Protein AF-A0AAV7GGJ5-F1 (afdb_monomer_lite)

Secondary structure (DSSP, 8-state):
--SSTTSSSSSTTSS--------------HHHHHHHHHHHHHHHHHTT---SSHHHHHHHHHHHHHHHHHHHHHHTT--SS-----TTTTS-HHHHHHHHS------S------PPPTTTT-----S---TTTTT--------TTS-THHHHHHHHHHHHHHHHHHS-------

Organism: Dendrobium chrysotoxum (NCBI:txid161865)

Radius of gyration: 32.0 Å; chains: 1; bounding box: 100×49×82 Å

Sequence (174 aa):
MALIRRKLSLLAFLLFGALAAATSASRILPGGTSSMVKRHEEWMAQYGKGYRNAAEKAQRFEIFKSNMEHIESFNARKREYWLGRNQFTDLTNEEFNAIYLSGYKRSTSSRATPRNFRYENVSVSTTNLDWRSKGAVTLIKDQGQCGACWAFSTVAATEGINQIKNGKLISLSE

Foldseek 3Di:
DPPPVPVVVPVVVPPPDDDDDDPPPVPPPPVVVVVLVVVVVVLCVVLVDDDPDPVLVVLLSVQLVVLVVVQVVQVVVPDPDGDDDDNCSSDDPVRCCQQAVPQDDDDPPDPPDDDPDPCPPPDDPDPDDDLVVVVLFDDDDDPGRRNCVVVVVVQRVVQNVCCVPVVDRDRDDD

Structure (mmCIF, N/CA/C/O backbone):
data_AF-A0AAV7GGJ5-F1
#
_entry.id   AF-A0AAV7GGJ5-F1
#
loop_
_atom_site.group_PDB
_atom_site.id
_atom_site.type_symbol
_atom_site.label_atom_id
_atom_site.label_alt_id
_atom_site.label_comp_id
_atom_site.label_asym_id
_atom_site.label_entity_id
_atom_site.label_seq_id
_atom_site.pdbx_PDB_ins_code
_atom_site.Cartn_x
_atom_site.Cartn_y
_atom_site.Cartn_z
_atom_site.occupancy
_atom_site.B_iso_or_equiv
_atom_site.auth_seq_id
_atom_site.auth_comp_id
_atom_site.auth_asym_id
_atom_site.auth_atom_id
_atom_site.pdbx_PDB_model_num
ATOM 1 N N . MET A 1 1 ? -67.517 32.825 57.886 1.00 52.12 1 MET A N 1
ATOM 2 C CA . MET A 1 1 ? -66.401 31.843 57.852 1.00 52.12 1 MET A CA 1
ATOM 3 C C . MET A 1 1 ? -66.105 31.324 56.430 1.00 52.12 1 MET A C 1
ATOM 5 O O . MET A 1 1 ? -65.891 30.138 56.235 1.00 52.12 1 MET A O 1
ATOM 9 N N . ALA A 1 2 ? -66.029 32.200 55.420 1.00 50.25 2 ALA A N 1
ATOM 10 C CA . ALA A 1 2 ? -65.690 31.818 54.036 1.00 50.25 2 ALA A CA 1
ATOM 11 C C . ALA A 1 2 ? -64.334 32.387 53.561 1.00 50.25 2 ALA A C 1
ATOM 13 O O . ALA A 1 2 ? -63.948 32.196 52.414 1.00 50.25 2 ALA A O 1
ATOM 14 N N . LEU A 1 3 ? -63.583 33.056 54.447 1.00 48.09 3 LEU A N 1
ATOM 15 C CA . LEU A 1 3 ? -62.317 33.724 54.110 1.00 48.09 3 LEU A CA 1
ATOM 16 C C . LEU A 1 3 ? -61.049 32.937 54.498 1.00 48.09 3 LEU A C 1
ATOM 18 O O . LEU A 1 3 ? -59.945 33.409 54.251 1.00 48.09 3 LEU A O 1
ATOM 22 N N . ILE A 1 4 ? -61.183 31.738 55.081 1.00 51.66 4 ILE A N 1
ATOM 23 C CA . ILE A 1 4 ? -60.041 30.927 55.559 1.00 51.66 4 ILE A CA 1
ATOM 24 C C . ILE A 1 4 ? -59.655 29.815 54.563 1.00 51.66 4 ILE A C 1
ATOM 26 O O . ILE A 1 4 ? -58.533 29.321 54.587 1.00 51.66 4 ILE A O 1
ATOM 30 N N . ARG A 1 5 ? -60.519 29.468 53.597 1.00 48.94 5 ARG A N 1
ATOM 31 C CA . ARG A 1 5 ? -60.238 28.392 52.622 1.00 48.94 5 ARG A CA 1
ATOM 32 C C . ARG A 1 5 ? -59.482 28.822 51.360 1.00 48.94 5 ARG A C 1
ATOM 34 O O . ARG A 1 5 ? -59.074 27.961 50.595 1.00 48.94 5 ARG A O 1
ATOM 41 N N . ARG A 1 6 ? -59.241 30.120 51.139 1.00 47.47 6 ARG A N 1
ATOM 42 C CA . ARG A 1 6 ? -58.513 30.611 49.947 1.00 47.47 6 ARG A CA 1
ATOM 43 C C . ARG A 1 6 ? -57.006 30.805 50.136 1.00 47.47 6 ARG A C 1
ATOM 45 O O . ARG A 1 6 ? -56.314 31.021 49.150 1.00 47.47 6 ARG A O 1
ATOM 52 N N . LYS A 1 7 ? -56.478 30.694 51.361 1.00 45.31 7 LYS A N 1
ATOM 53 C CA . LYS A 1 7 ? -55.032 30.838 51.626 1.00 45.31 7 LYS A CA 1
ATOM 54 C C . LYS A 1 7 ? -54.258 29.516 51.704 1.00 45.31 7 LYS A C 1
ATOM 56 O O . LYS A 1 7 ? -53.035 29.557 51.708 1.00 45.31 7 LYS A O 1
ATOM 61 N N . LEU A 1 8 ? -54.930 28.361 51.685 1.00 42.53 8 LEU A N 1
ATOM 62 C CA . LEU A 1 8 ? -54.254 27.053 51.690 1.00 42.53 8 LEU A CA 1
ATOM 63 C C . LEU A 1 8 ? -53.964 26.469 50.295 1.00 42.53 8 LEU A C 1
ATOM 65 O O . LEU A 1 8 ? -53.218 25.504 50.202 1.00 42.53 8 LEU A O 1
ATOM 69 N N . SER A 1 9 ? -54.483 27.054 49.211 1.00 44.97 9 SER A N 1
ATOM 70 C CA . SER A 1 9 ? -54.200 26.576 47.842 1.00 44.97 9 SER A CA 1
ATOM 71 C C . SER A 1 9 ? -53.024 27.275 47.153 1.00 44.97 9 SER A C 1
ATOM 73 O O . SER A 1 9 ? -52.680 26.903 46.039 1.00 44.97 9 SER A O 1
ATOM 75 N N . LEU A 1 10 ? -52.384 28.261 47.792 1.00 44.47 10 LEU A N 1
ATOM 76 C CA . LEU A 1 10 ? -51.250 28.997 47.208 1.00 44.47 10 LEU A CA 1
ATOM 77 C C . LEU A 1 10 ? -49.886 28.638 47.817 1.00 44.47 10 LEU A C 1
ATOM 79 O O . LEU A 1 10 ? -48.865 29.083 47.310 1.00 44.47 10 LEU A O 1
ATOM 83 N N . LEU A 1 11 ? -49.844 27.792 48.850 1.00 43.66 11 LEU A N 1
ATOM 84 C CA . LEU A 1 11 ? -48.592 27.320 49.463 1.00 43.66 11 LEU A CA 1
ATOM 85 C C . LEU A 1 11 ? -48.139 25.935 48.977 1.00 43.66 11 LEU A C 1
ATOM 87 O O . LEU A 1 11 ? -47.027 25.522 49.282 1.00 43.66 11 LEU A O 1
ATOM 91 N N . ALA A 1 12 ? -48.938 25.248 48.157 1.00 42.28 12 ALA A N 1
ATOM 92 C CA . ALA A 1 12 ? -48.535 23.989 47.521 1.00 42.28 12 ALA A CA 1
ATOM 93 C C . ALA A 1 12 ? -47.741 24.185 46.211 1.00 42.28 12 ALA A C 1
ATOM 95 O O . ALA A 1 12 ? -47.234 23.217 45.655 1.00 42.28 12 ALA A O 1
ATOM 96 N N . PHE A 1 13 ? -47.598 25.424 45.722 1.00 45.31 13 PHE A N 1
ATOM 97 C CA . PHE A 1 13 ? -46.860 25.737 44.488 1.00 45.31 13 PHE A CA 1
ATOM 98 C C . PHE A 1 13 ? -45.423 26.241 44.713 1.00 45.31 13 PHE A C 1
ATOM 100 O O . PHE A 1 13 ? -44.720 26.528 43.749 1.00 45.31 13 PHE A O 1
ATOM 107 N N . LEU A 1 14 ? -44.950 26.299 45.962 1.00 44.81 14 LEU A N 1
ATOM 108 C CA . LEU A 1 14 ? -43.585 26.721 46.313 1.00 44.81 14 LEU A CA 1
ATOM 109 C C . LEU A 1 14 ? -42.790 25.608 47.015 1.00 44.81 14 LEU A C 1
ATOM 111 O O . LEU A 1 14 ? -42.042 25.861 47.952 1.00 44.81 14 LEU A O 1
ATOM 115 N N . LEU A 1 15 ? -42.953 24.365 46.554 1.00 42.25 15 LEU A N 1
ATOM 116 C CA . LEU A 1 15 ? -42.119 23.216 46.948 1.00 42.25 15 LEU A CA 1
ATOM 117 C C . LEU A 1 15 ? -41.602 22.405 45.744 1.00 42.25 15 LEU A C 1
ATOM 119 O O . LEU A 1 15 ? -41.058 21.322 45.910 1.00 42.25 15 LEU A O 1
ATOM 123 N N . PHE A 1 16 ? -41.705 22.958 44.531 1.00 46.41 16 PHE A N 1
ATOM 124 C CA . PHE A 1 16 ? -41.089 22.415 43.309 1.00 46.41 16 PHE A CA 1
ATOM 125 C C . PHE A 1 16 ? -39.844 23.217 42.887 1.00 46.41 16 PHE A C 1
ATOM 127 O O . PHE A 1 16 ? -39.548 23.383 41.706 1.00 46.41 16 PHE A O 1
ATOM 134 N N . GLY A 1 17 ? -39.121 23.758 43.868 1.00 50.50 17 GLY A N 1
ATOM 135 C CA . GLY A 1 17 ? -37.875 24.487 43.670 1.00 50.50 17 GLY A CA 1
ATOM 136 C C . GLY A 1 17 ? -36.701 23.722 44.267 1.00 50.50 17 GLY A C 1
ATOM 137 O O . GLY A 1 17 ? -36.634 23.574 45.479 1.00 50.50 17 GLY A O 1
ATOM 138 N N . ALA A 1 18 ? -35.778 23.320 43.391 1.00 51.06 18 ALA A N 1
ATOM 139 C CA . ALA A 1 18 ? -34.430 22.824 43.672 1.00 51.06 18 ALA A CA 1
ATOM 140 C C . ALA A 1 18 ? -34.321 21.447 44.354 1.00 51.06 18 ALA A C 1
ATOM 142 O O . ALA A 1 18 ? -34.431 21.331 45.567 1.00 51.06 18 ALA A O 1
ATOM 143 N N . LEU A 1 19 ? -33.991 20.415 43.565 1.00 50.81 19 LEU A N 1
ATOM 144 C CA . LEU A 1 19 ? -32.682 19.739 43.622 1.00 50.81 19 LEU A CA 1
ATOM 145 C C . LEU A 1 19 ? -32.711 18.458 42.765 1.00 50.81 19 LEU A C 1
ATOM 147 O O . LEU A 1 19 ? -33.122 17.397 43.220 1.00 50.81 19 LEU A O 1
ATOM 151 N N . ALA A 1 20 ? -32.220 18.537 41.531 1.00 46.62 20 ALA A N 1
ATOM 152 C CA . ALA A 1 20 ? -31.593 17.393 40.875 1.00 46.62 20 ALA A CA 1
ATOM 153 C C . ALA A 1 20 ? -30.574 17.937 39.876 1.00 46.62 20 ALA A C 1
ATOM 155 O O . ALA A 1 20 ? -30.913 18.642 38.927 1.00 46.62 20 ALA A O 1
ATOM 156 N N . ALA A 1 21 ? -29.311 17.676 40.192 1.00 45.59 21 ALA A N 1
ATOM 157 C CA . ALA A 1 21 ? -28.134 18.132 39.484 1.00 45.59 21 ALA A CA 1
ATOM 158 C C . ALA A 1 21 ? -28.206 17.848 37.979 1.00 45.59 21 ALA A C 1
ATOM 160 O O . ALA A 1 21 ? -28.748 16.832 37.540 1.00 45.59 21 ALA A O 1
ATOM 161 N N . ALA A 1 22 ? -27.592 18.744 37.208 1.00 48.53 22 ALA A N 1
ATOM 162 C CA . ALA A 1 22 ? -27.274 18.538 35.809 1.00 48.53 22 ALA A CA 1
ATOM 163 C C . ALA A 1 22 ? -26.506 17.218 35.642 1.00 48.53 22 ALA A C 1
ATOM 165 O O . ALA A 1 22 ? -25.294 17.149 35.835 1.00 48.53 22 ALA A O 1
ATOM 166 N N . THR A 1 23 ? -27.213 16.159 35.260 1.00 44.03 23 THR A N 1
ATOM 167 C CA . THR A 1 23 ? -26.582 15.048 34.567 1.00 44.03 23 THR A CA 1
ATOM 168 C C . THR A 1 23 ? -26.410 15.512 33.132 1.00 44.03 23 THR A C 1
ATOM 170 O O . THR A 1 23 ? -27.315 15.433 32.304 1.00 44.03 23 THR A O 1
ATOM 173 N N . SER A 1 24 ? -25.225 16.033 32.822 1.00 46.06 24 SER A N 1
ATOM 174 C CA . SER A 1 24 ? -24.732 16.064 31.448 1.00 46.06 24 SER A CA 1
ATOM 175 C C . SER A 1 24 ? -24.498 14.618 31.011 1.00 46.06 24 SER A C 1
ATOM 177 O O . SER A 1 24 ? -23.365 14.163 30.884 1.00 46.06 24 SER A O 1
ATOM 179 N N . ALA A 1 25 ? -25.579 13.860 30.823 1.00 43.66 25 ALA A N 1
ATOM 180 C CA . ALA A 1 25 ? -25.537 12.668 30.007 1.00 43.66 25 ALA A CA 1
ATOM 181 C C . ALA A 1 25 ? -25.213 13.169 28.602 1.00 43.66 25 ALA A C 1
ATOM 183 O O . ALA A 1 25 ? -26.059 13.764 27.930 1.00 43.66 25 ALA A O 1
ATOM 184 N N . SER A 1 26 ? -23.950 13.008 28.207 1.00 45.47 26 SER A N 1
ATOM 185 C CA . SER A 1 26 ? -23.520 13.207 26.833 1.00 45.47 26 SER A CA 1
ATOM 186 C C . SER A 1 26 ? -24.458 12.376 25.963 1.00 45.47 26 SER A C 1
ATOM 188 O O . SER A 1 26 ? -24.445 11.145 26.017 1.00 45.47 26 SER A O 1
ATOM 190 N N . ARG A 1 27 ? -25.381 13.040 25.261 1.00 47.44 27 ARG A N 1
ATOM 191 C CA . ARG A 1 27 ? -26.327 12.378 24.369 1.00 47.44 27 ARG A CA 1
ATOM 192 C C . ARG A 1 27 ? -25.507 11.823 23.212 1.00 47.44 27 ARG A C 1
ATOM 194 O O . ARG A 1 27 ? -25.240 12.533 22.248 1.00 47.44 27 ARG A O 1
ATOM 201 N N . ILE A 1 28 ? -25.094 10.563 23.314 1.00 51.66 28 ILE A N 1
ATOM 202 C CA . ILE A 1 28 ? -24.611 9.804 22.164 1.00 51.66 28 ILE A CA 1
ATOM 203 C C . ILE A 1 28 ? -25.796 9.738 21.204 1.00 51.66 28 ILE A C 1
ATOM 205 O O . ILE A 1 28 ? -26.777 9.045 21.467 1.00 51.66 28 ILE A O 1
ATOM 209 N N . LEU A 1 29 ? -25.745 10.534 20.136 1.00 43.25 29 LEU A N 1
ATOM 210 C CA . LEU A 1 29 ? -26.757 10.529 19.088 1.00 43.25 29 LEU A CA 1
ATOM 211 C C . LEU A 1 29 ? -26.847 9.100 18.523 1.00 43.25 29 LEU A C 1
ATOM 213 O O . LEU A 1 29 ? -25.871 8.642 17.922 1.00 43.25 29 LEU A O 1
ATOM 217 N N . PRO A 1 30 ? -27.991 8.400 18.662 1.00 48.84 30 PRO A N 1
ATOM 218 C CA . PRO A 1 30 ? -28.133 7.008 18.220 1.00 48.84 30 PRO A CA 1
ATOM 219 C C . PRO A 1 30 ? -27.835 6.811 16.723 1.00 48.84 30 PRO A C 1
ATOM 221 O O . PRO A 1 30 ? -27.452 5.725 16.296 1.00 48.84 30 PRO A O 1
ATOM 224 N N . GLY A 1 31 ? -27.963 7.875 15.920 1.00 49.44 31 GLY A N 1
ATOM 225 C CA . GLY A 1 31 ? -27.669 7.855 14.486 1.00 49.44 31 GLY A CA 1
ATOM 226 C C . GLY A 1 31 ? -26.177 7.822 14.131 1.00 49.44 31 GLY A C 1
ATOM 227 O O . GLY A 1 31 ? -25.820 7.278 13.089 1.00 49.44 31 GLY A O 1
ATOM 228 N N . GLY A 1 32 ? -25.291 8.354 14.983 1.00 59.28 32 GLY A N 1
ATOM 229 C CA . GLY A 1 32 ? -23.852 8.418 14.690 1.00 59.28 32 GLY A CA 1
ATOM 230 C C . GLY A 1 32 ? -23.150 7.071 14.869 1.00 59.28 32 GLY A C 1
ATOM 231 O O . GLY A 1 32 ? -22.381 6.638 14.012 1.00 59.28 32 GLY A O 1
ATOM 232 N N . THR A 1 33 ? -23.464 6.364 15.956 1.00 62.84 33 THR A N 1
ATOM 233 C CA . THR A 1 33 ? -22.892 5.042 16.255 1.00 62.84 33 THR A CA 1
ATOM 234 C C . THR A 1 33 ? -23.457 3.958 15.342 1.00 62.84 33 THR A C 1
ATOM 236 O O . THR A 1 33 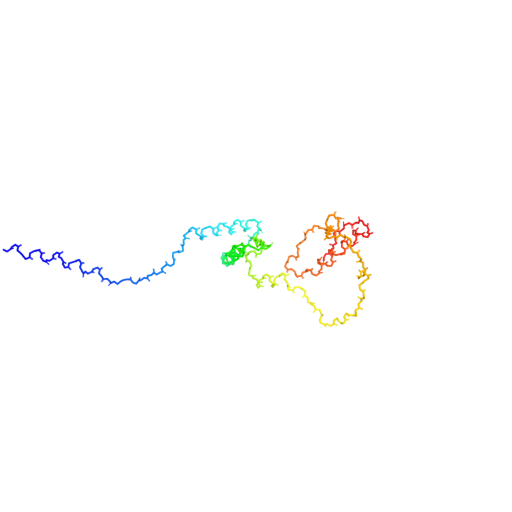? -22.687 3.163 14.808 1.00 62.84 33 THR A O 1
ATOM 239 N N . SER A 1 34 ? -24.769 3.971 15.072 1.00 69.81 34 SER A N 1
ATOM 240 C CA . SER A 1 34 ? -25.404 3.047 14.119 1.00 69.81 34 SER A CA 1
ATOM 241 C C . SER A 1 34 ? -24.825 3.187 12.701 1.0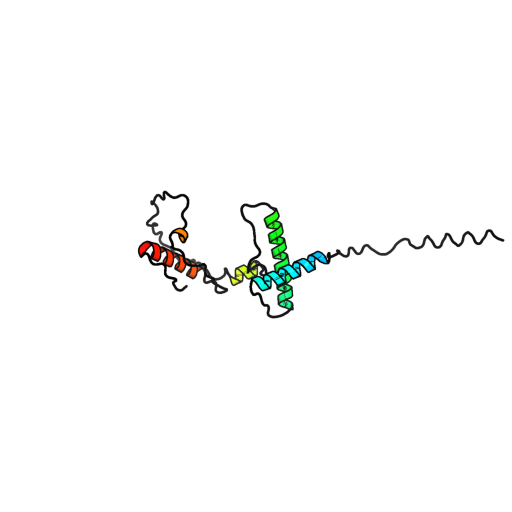0 69.81 34 SER A C 1
ATOM 243 O O . SER A 1 34 ? -24.547 2.182 12.043 1.00 69.81 34 SER A O 1
ATOM 245 N N . SER A 1 35 ? -24.544 4.422 12.265 1.00 88.31 35 SER A N 1
ATOM 246 C CA . SER A 1 35 ? -23.878 4.696 10.985 1.00 88.31 35 SER A CA 1
ATOM 247 C C . SER A 1 35 ? -22.457 4.118 10.926 1.00 88.31 35 SER A C 1
ATOM 249 O O . SER A 1 35 ? -22.099 3.444 9.958 1.00 88.31 35 SER A O 1
ATOM 251 N N . MET A 1 36 ? -21.652 4.307 11.978 1.00 93.94 36 MET A N 1
ATOM 252 C CA . MET A 1 36 ? -20.277 3.792 12.013 1.00 93.94 36 MET A CA 1
ATOM 253 C C . MET A 1 36 ? -20.205 2.267 12.060 1.00 93.94 36 MET A C 1
ATOM 255 O O . MET A 1 36 ? -19.361 1.689 11.376 1.00 93.94 36 MET A O 1
ATOM 259 N N . VAL A 1 37 ? -21.107 1.613 12.800 1.00 95.56 37 VAL A N 1
ATOM 260 C CA . VAL A 1 37 ? -21.210 0.145 12.805 1.00 95.56 37 VAL A CA 1
ATOM 261 C C . VAL A 1 37 ? -21.471 -0.367 11.391 1.00 95.56 37 VAL 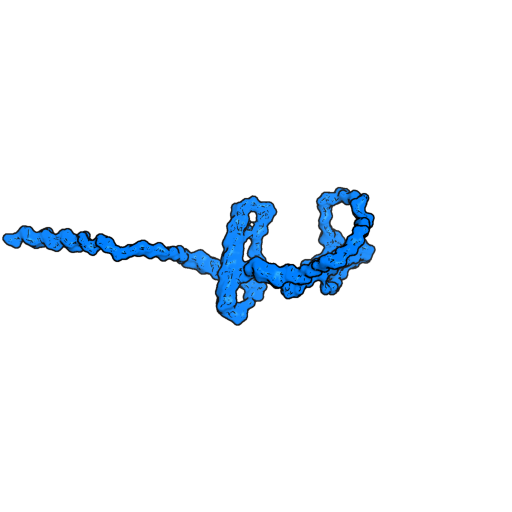A C 1
ATOM 263 O O . VAL A 1 37 ? -20.732 -1.221 10.910 1.00 95.56 37 VAL A O 1
ATOM 266 N N . LYS A 1 38 ? -22.442 0.214 10.674 1.00 96.25 38 LYS A N 1
ATOM 267 C CA . LYS A 1 38 ? -22.726 -0.164 9.282 1.00 96.25 38 LYS A CA 1
ATOM 268 C C . LYS A 1 38 ? -21.504 0.018 8.369 1.00 96.25 38 LYS A C 1
ATOM 270 O O . LYS A 1 38 ? -21.162 -0.899 7.627 1.00 96.25 38 LYS A O 1
ATOM 275 N N . ARG A 1 39 ? -20.804 1.158 8.462 1.00 96.19 39 ARG A N 1
ATOM 276 C CA . ARG A 1 39 ? -19.578 1.427 7.678 1.00 96.19 39 ARG A CA 1
ATOM 277 C C . ARG A 1 39 ? -18.466 0.413 7.958 1.00 96.19 39 ARG A C 1
ATOM 279 O O . ARG A 1 39 ? -17.705 0.104 7.042 1.00 96.19 39 ARG A O 1
ATOM 286 N N . HIS A 1 40 ? -18.354 -0.068 9.197 1.00 97.44 40 HIS A N 1
ATOM 287 C CA . HIS A 1 40 ? -17.393 -1.101 9.581 1.00 97.44 40 HIS A CA 1
ATOM 288 C C . HIS A 1 40 ? -17.782 -2.473 9.020 1.00 97.44 40 HIS A C 1
ATOM 290 O O . HIS A 1 40 ? -16.927 -3.137 8.448 1.00 97.44 40 HIS A O 1
ATOM 296 N N . GLU A 1 41 ? -19.056 -2.878 9.100 1.00 96.69 41 GLU A N 1
ATOM 297 C CA . GLU A 1 41 ? -19.538 -4.138 8.503 1.00 96.69 41 GLU A CA 1
ATOM 298 C C . GLU A 1 41 ? -19.321 -4.178 6.982 1.00 96.69 41 GLU A C 1
ATOM 300 O O . GLU A 1 41 ? -18.785 -5.153 6.456 1.00 96.69 41 GLU A O 1
ATOM 305 N N . GLU A 1 42 ? -19.641 -3.091 6.277 1.00 96.88 42 GLU A N 1
ATOM 306 C CA . GLU A 1 42 ? -19.386 -2.969 4.835 1.00 96.88 42 GLU A CA 1
ATOM 307 C C . GLU A 1 42 ? -17.890 -3.031 4.502 1.00 96.88 42 GLU A C 1
ATOM 309 O O . GLU A 1 42 ? -17.485 -3.674 3.534 1.00 96.88 42 GLU A O 1
ATOM 314 N N . TRP A 1 43 ? -17.053 -2.370 5.305 1.00 98.00 43 TRP A N 1
ATOM 315 C CA . TRP A 1 43 ? -15.604 -2.403 5.134 1.00 98.00 43 TRP A CA 1
ATOM 316 C C . TRP A 1 43 ? -15.026 -3.799 5.396 1.00 98.00 43 TRP A C 1
ATOM 318 O O . TRP A 1 43 ? -14.189 -4.264 4.623 1.00 98.00 43 TRP A O 1
ATOM 328 N N . MET A 1 44 ? -15.495 -4.498 6.431 1.00 98.19 44 MET A N 1
ATOM 329 C CA . MET A 1 44 ? -15.067 -5.868 6.704 1.00 98.19 44 MET A CA 1
ATOM 330 C C . MET A 1 44 ? -15.425 -6.796 5.547 1.00 98.19 44 MET A C 1
ATOM 332 O O . MET A 1 44 ? -14.585 -7.588 5.131 1.00 98.19 44 MET A O 1
ATOM 336 N N . ALA A 1 45 ? -16.632 -6.661 4.987 1.00 97.56 45 ALA A N 1
ATOM 337 C CA . ALA A 1 45 ? -17.041 -7.419 3.810 1.00 97.56 45 ALA A CA 1
ATOM 338 C C . ALA A 1 45 ? -16.163 -7.095 2.589 1.00 97.56 45 ALA A C 1
ATOM 340 O O . ALA A 1 45 ? -15.723 -8.006 1.892 1.00 97.56 45 ALA A O 1
ATOM 341 N N . GLN A 1 46 ? -15.851 -5.813 2.363 1.00 97.56 46 GLN A N 1
ATOM 342 C CA . GLN A 1 46 ? -15.000 -5.364 1.256 1.00 97.56 46 GLN A CA 1
ATOM 343 C C . GLN A 1 46 ? -13.583 -5.959 1.316 1.00 97.56 46 GLN A C 1
ATOM 345 O O . GLN A 1 46 ? -13.036 -6.326 0.280 1.00 97.56 46 GLN A O 1
ATOM 350 N N . TYR A 1 47 ? -12.987 -6.035 2.509 1.00 97.19 47 TYR A N 1
ATOM 351 C CA . TYR A 1 47 ? -11.603 -6.488 2.703 1.00 97.19 47 TYR A CA 1
ATOM 352 C C . TYR A 1 47 ? -11.489 -7.917 3.255 1.00 97.19 47 TYR A C 1
ATOM 354 O O . TYR A 1 47 ? -10.399 -8.331 3.646 1.00 97.19 47 TYR A O 1
ATOM 362 N N . GLY A 1 48 ? -12.593 -8.671 3.308 1.00 96.81 48 GLY A N 1
ATOM 363 C CA . GLY A 1 48 ? -12.611 -10.057 3.788 1.00 96.81 48 GLY A CA 1
ATOM 364 C C . GLY A 1 48 ? -12.160 -10.220 5.244 1.00 96.81 48 GLY A C 1
ATOM 365 O O . GLY A 1 48 ? -11.496 -11.198 5.582 1.00 96.81 48 GLY A O 1
ATOM 366 N N . LYS A 1 49 ? -12.466 -9.251 6.111 1.00 97.00 49 LYS A N 1
ATOM 367 C CA . LYS A 1 49 ? -12.004 -9.235 7.504 1.00 97.00 49 LYS A CA 1
ATOM 368 C C . LYS A 1 49 ? -12.830 -10.184 8.368 1.00 97.00 49 LYS A C 1
ATOM 370 O O . LYS A 1 49 ? -14.052 -10.069 8.449 1.00 97.00 49 LYS A O 1
ATOM 375 N N . GLY A 1 50 ? -12.135 -11.081 9.060 1.00 95.31 50 GLY A N 1
ATOM 376 C CA . GLY A 1 50 ? -12.681 -11.949 10.097 1.00 95.31 50 GLY A CA 1
ATOM 377 C C . GLY A 1 50 ? -11.859 -11.826 11.374 1.00 95.31 50 GLY A C 1
ATOM 378 O O . GLY A 1 50 ? -10.649 -11.621 11.316 1.00 95.31 50 GLY A O 1
ATOM 379 N N . TYR A 1 51 ? -12.518 -11.958 12.524 1.00 97.25 51 TYR A N 1
ATOM 380 C CA . TYR A 1 51 ? -11.883 -11.854 13.838 1.00 97.25 51 TYR A CA 1
ATOM 381 C C . TYR A 1 51 ? -12.132 -13.115 14.653 1.00 97.25 51 TYR A C 1
ATOM 383 O O . TYR A 1 51 ? -13.140 -13.800 14.464 1.00 97.25 51 TYR A O 1
ATOM 391 N N . ARG A 1 52 ? -11.237 -13.405 15.599 1.00 97.00 52 ARG A N 1
ATOM 392 C CA . ARG A 1 52 ? -11.288 -14.628 16.407 1.00 97.00 52 ARG A CA 1
ATOM 393 C C . ARG A 1 52 ? -12.534 -14.699 17.284 1.00 97.00 52 ARG A C 1
ATOM 395 O O . ARG A 1 52 ? -13.029 -15.786 17.558 1.00 97.00 52 ARG A O 1
ATOM 402 N N . ASN A 1 53 ? -12.997 -13.558 17.790 1.00 97.69 53 ASN A N 1
ATOM 403 C CA . ASN A 1 53 ? -14.162 -13.475 18.665 1.00 97.69 53 ASN A CA 1
ATOM 404 C C . ASN A 1 53 ? -14.763 -12.060 18.695 1.00 97.69 53 ASN A C 1
ATOM 406 O O . ASN A 1 53 ? -14.217 -11.108 18.136 1.00 97.69 53 ASN A O 1
ATOM 410 N N . ALA A 1 54 ? -15.897 -11.929 19.386 1.00 97.06 54 ALA A N 1
ATOM 411 C CA . ALA A 1 54 ? -16.615 -10.666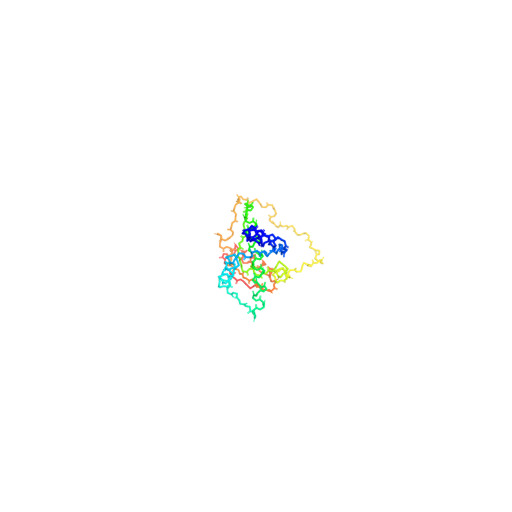 19.529 1.00 97.06 54 ALA A CA 1
ATOM 412 C C . ALA A 1 54 ? -15.803 -9.576 20.253 1.00 97.06 54 ALA A C 1
ATOM 414 O O . ALA A 1 54 ? -15.953 -8.403 19.926 1.00 97.06 54 ALA A O 1
ATOM 415 N N . ALA A 1 55 ? -14.935 -9.947 21.201 1.00 98.00 55 ALA A N 1
ATOM 416 C CA . ALA A 1 55 ? -14.107 -8.984 21.926 1.00 98.00 55 ALA A CA 1
ATOM 417 C C . ALA A 1 55 ? -13.057 -8.343 21.005 1.00 98.00 55 ALA A C 1
ATOM 419 O O . ALA A 1 55 ? -12.914 -7.123 20.993 1.00 98.00 55 ALA A O 1
ATOM 420 N N . GLU A 1 56 ? -12.387 -9.144 20.171 1.00 98.06 56 GLU A N 1
ATOM 421 C CA . GLU A 1 56 ? -11.478 -8.628 19.144 1.00 98.06 56 GLU A CA 1
ATOM 422 C C . GLU A 1 56 ? -12.232 -7.768 18.125 1.00 98.06 56 GLU A C 1
ATOM 424 O O . GLU A 1 56 ? -11.790 -6.665 17.818 1.00 98.06 56 GLU A O 1
ATOM 429 N N . LYS A 1 57 ? -13.409 -8.212 17.659 1.00 97.69 57 LYS A N 1
ATOM 430 C CA . LYS A 1 57 ? -14.247 -7.417 16.748 1.00 97.69 57 LYS A CA 1
ATOM 431 C C . LYS A 1 57 ? -14.603 -6.048 17.337 1.00 97.69 57 LYS A C 1
ATOM 433 O O . LYS A 1 57 ? -14.564 -5.054 16.616 1.00 97.69 57 LYS A O 1
ATOM 438 N N . ALA A 1 58 ? -14.934 -5.990 18.627 1.00 97.50 58 ALA A N 1
ATOM 439 C CA . ALA A 1 58 ? -15.235 -4.741 19.321 1.00 97.50 58 ALA A CA 1
ATOM 440 C C . ALA A 1 58 ? -13.998 -3.833 19.426 1.00 97.50 58 ALA A C 1
ATOM 442 O O . ALA A 1 58 ? -14.086 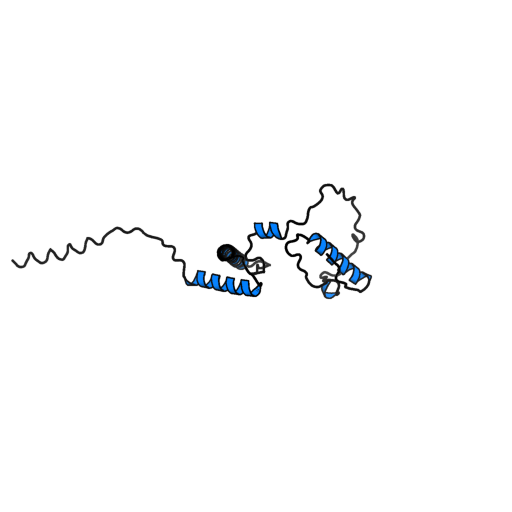-2.647 19.124 1.00 97.50 58 ALA A O 1
ATOM 443 N N . GLN A 1 59 ? -12.830 -4.388 19.765 1.00 98.31 59 GLN A N 1
ATOM 444 C CA . GLN A 1 59 ? -11.573 -3.632 19.783 1.00 98.31 59 GLN A CA 1
ATOM 445 C C . GLN A 1 59 ? -11.231 -3.064 18.396 1.00 98.31 59 GLN A C 1
ATOM 447 O O . GLN A 1 59 ? -10.920 -1.882 18.262 1.00 98.31 59 GLN A O 1
ATOM 452 N N . ARG A 1 60 ? -11.324 -3.896 17.354 1.00 98.44 60 ARG A N 1
ATOM 453 C CA . ARG A 1 60 ? -11.054 -3.516 15.959 1.00 98.44 60 ARG A CA 1
ATOM 454 C C . ARG A 1 60 ? -12.027 -2.451 15.464 1.00 98.44 60 ARG A C 1
ATOM 456 O O . ARG A 1 60 ? -11.614 -1.540 14.754 1.00 98.44 60 ARG A O 1
ATOM 463 N N . PHE A 1 61 ? -13.285 -2.509 15.898 1.00 98.12 61 PHE A N 1
ATOM 464 C CA . PHE A 1 61 ? -14.276 -1.475 15.618 1.00 98.12 61 PHE A CA 1
ATOM 465 C C . PHE A 1 61 ? -13.902 -0.112 16.220 1.00 98.12 61 PHE A C 1
ATOM 467 O O . PHE A 1 61 ? -14.006 0.899 15.525 1.00 98.12 61 PHE A O 1
ATOM 474 N N . GLU A 1 62 ? -13.427 -0.061 17.468 1.00 98.38 62 GLU A N 1
ATOM 475 C CA . GLU A 1 62 ? -12.992 1.204 18.081 1.00 98.38 62 GLU A CA 1
ATOM 476 C C . GLU A 1 62 ? -11.772 1.799 17.362 1.00 98.38 62 GLU A C 1
ATOM 478 O O . GLU A 1 62 ? -11.727 3.004 17.102 1.00 98.38 62 GLU A O 1
ATOM 483 N N . ILE A 1 63 ? -10.816 0.957 16.953 1.00 98.62 63 ILE A N 1
ATOM 484 C CA . ILE A 1 63 ? -9.662 1.390 16.148 1.00 98.62 63 ILE A CA 1
ATOM 485 C C . ILE A 1 63 ? -10.126 1.910 14.783 1.00 98.62 63 ILE A C 1
ATOM 487 O O . ILE A 1 63 ? -9.743 3.007 14.374 1.00 98.62 63 ILE A O 1
ATOM 491 N N . PHE A 1 64 ? -11.001 1.164 14.104 1.00 98.44 64 PHE A N 1
ATOM 492 C CA . PHE A 1 64 ? -11.599 1.570 12.835 1.00 98.44 64 PHE A CA 1
ATOM 493 C C . PHE A 1 64 ? -12.285 2.929 12.946 1.00 98.44 64 PHE A C 1
ATOM 495 O O . PHE A 1 64 ? -12.073 3.803 12.107 1.00 98.44 64 PHE A O 1
ATOM 502 N N . LYS A 1 65 ? -13.080 3.136 13.998 1.00 97.94 65 LYS A N 1
ATOM 503 C CA . LYS A 1 65 ? -13.765 4.402 14.251 1.00 97.94 65 LYS A CA 1
ATOM 504 C C . LYS A 1 65 ? -12.770 5.553 14.414 1.00 97.94 65 LYS A C 1
ATOM 506 O O . LYS A 1 65 ? -12.906 6.553 13.713 1.00 97.94 65 LYS A O 1
ATOM 511 N N . SER A 1 66 ? -11.754 5.381 15.259 1.00 98.12 66 SER A N 1
ATOM 512 C CA . SER A 1 66 ? -10.688 6.372 15.465 1.00 98.12 66 SER A CA 1
ATOM 513 C C . SER A 1 66 ? -9.962 6.722 14.157 1.00 98.12 66 SER A C 1
ATOM 515 O O . SER A 1 66 ? -9.783 7.894 13.820 1.00 98.12 66 SER A O 1
ATOM 517 N N . ASN A 1 67 ? -9.625 5.715 13.347 1.00 98.50 67 ASN A N 1
ATOM 518 C CA . ASN A 1 67 ? -8.967 5.925 12.058 1.00 98.50 67 ASN A CA 1
ATOM 519 C C . ASN A 1 67 ? -9.876 6.622 11.034 1.00 98.50 67 ASN A C 1
ATOM 521 O O . ASN A 1 67 ? -9.406 7.464 10.270 1.00 98.50 67 ASN A O 1
ATOM 525 N N . MET A 1 68 ? -11.177 6.331 11.022 1.00 97.75 68 MET A N 1
ATOM 526 C CA . MET A 1 68 ? -12.130 7.034 10.158 1.00 97.75 68 MET A CA 1
ATOM 527 C C . MET A 1 68 ? -12.282 8.509 10.550 1.00 97.75 68 MET A C 1
ATOM 529 O O . MET A 1 68 ? -12.270 9.368 9.669 1.00 97.75 68 MET A O 1
ATOM 533 N N . GLU A 1 69 ? -12.345 8.816 11.849 1.00 96.81 69 GLU A N 1
ATOM 534 C CA . GLU A 1 69 ? -12.340 10.197 12.353 1.00 96.81 69 GLU A CA 1
ATOM 535 C C . GLU A 1 69 ? -11.041 10.927 11.963 1.00 96.81 69 GLU A C 1
ATOM 537 O O . GLU A 1 69 ? -11.074 12.081 11.522 1.00 96.81 69 GLU A O 1
ATOM 542 N N . HIS A 1 70 ? -9.894 10.240 12.039 1.00 97.56 70 HIS A N 1
ATOM 543 C CA . HIS A 1 70 ? -8.613 10.769 11.573 1.00 97.56 70 HIS A CA 1
ATOM 544 C C . HIS A 1 70 ? -8.622 11.076 10.068 1.00 97.56 70 HIS A C 1
ATOM 546 O O . HIS A 1 70 ? -8.228 12.173 9.669 1.00 97.56 70 HIS A O 1
ATOM 552 N N . ILE A 1 71 ? -9.108 10.147 9.238 1.00 97.38 71 ILE A N 1
ATOM 553 C CA . ILE A 1 71 ? -9.222 10.319 7.781 1.00 97.38 71 ILE A CA 1
ATOM 554 C C . ILE A 1 71 ? -10.098 11.531 7.444 1.00 97.38 71 ILE A C 1
ATOM 556 O O . ILE A 1 71 ? -9.709 12.375 6.635 1.00 97.38 71 ILE A O 1
ATOM 560 N N . GLU A 1 72 ? -11.267 11.645 8.075 1.00 95.88 72 GLU A N 1
ATOM 561 C CA . GLU A 1 72 ? -12.210 12.743 7.839 1.00 95.88 72 GLU A CA 1
ATOM 562 C C . GLU A 1 72 ? -11.611 14.097 8.256 1.00 95.88 72 GLU A C 1
ATOM 564 O O . GLU A 1 72 ? -11.635 15.055 7.478 1.00 95.88 72 GLU A O 1
ATOM 569 N N . SER A 1 73 ? -10.979 14.159 9.433 1.00 96.69 73 SER A N 1
ATOM 570 C CA . SER A 1 73 ? -10.287 15.359 9.925 1.00 96.69 73 SER A CA 1
ATOM 571 C C . SER A 1 73 ? -9.099 15.763 9.045 1.00 96.69 73 SER A C 1
ATOM 573 O O . SER A 1 73 ? -8.870 16.953 8.803 1.00 96.69 73 SER A O 1
ATOM 575 N N . PHE A 1 74 ? -8.339 14.787 8.540 1.00 96.69 74 PHE A N 1
ATOM 576 C CA . PHE A 1 74 ? -7.2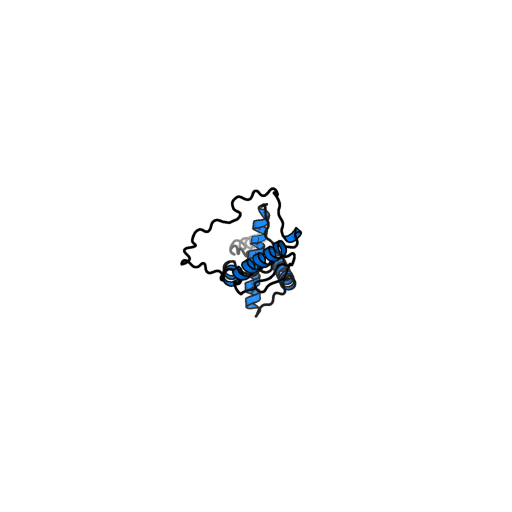06 15.032 7.655 1.00 96.69 74 PHE A CA 1
ATOM 577 C C . PHE A 1 74 ? -7.666 15.610 6.311 1.00 96.69 74 PHE A C 1
ATOM 579 O O . PHE A 1 74 ? -7.150 16.640 5.865 1.00 96.69 74 PHE A O 1
ATOM 586 N N . ASN A 1 75 ? -8.677 14.988 5.699 1.00 96.94 75 ASN A N 1
ATOM 587 C CA . ASN A 1 75 ? -9.185 15.365 4.380 1.00 96.94 75 ASN A CA 1
ATOM 588 C C . ASN A 1 75 ? -9.924 16.712 4.387 1.00 96.94 75 ASN A C 1
ATOM 590 O O . ASN A 1 75 ? -9.911 17.424 3.381 1.00 96.94 75 ASN A O 1
ATOM 594 N N . ALA A 1 76 ? -10.490 17.124 5.526 1.00 97.06 76 ALA A N 1
ATOM 595 C CA . ALA A 1 76 ? -11.100 18.446 5.682 1.00 97.06 76 ALA A CA 1
ATOM 596 C C . ALA A 1 76 ? -10.106 19.609 5.467 1.00 97.06 76 ALA A C 1
ATOM 598 O O . ALA A 1 76 ? -10.515 20.721 5.134 1.00 97.06 76 ALA A O 1
ATOM 599 N N . ARG A 1 77 ? -8.794 19.366 5.615 1.00 94.75 77 ARG A N 1
ATOM 600 C CA . ARG A 1 77 ? -7.742 20.396 5.523 1.00 94.75 77 ARG A CA 1
ATOM 601 C C . ARG A 1 77 ? -7.274 20.714 4.092 1.00 94.75 77 ARG A C 1
ATOM 603 O O . ARG A 1 77 ? -6.301 21.447 3.965 1.00 94.75 77 ARG A O 1
ATOM 610 N N . LYS A 1 78 ? -7.924 20.181 3.043 1.00 89.56 78 LYS A N 1
ATOM 611 C CA . LYS A 1 78 ? -7.619 20.421 1.607 1.00 89.56 78 LYS A CA 1
ATOM 612 C C . LYS A 1 78 ? -6.114 20.395 1.281 1.00 89.56 78 LYS A C 1
ATOM 614 O O . LYS A 1 78 ? -5.507 21.418 0.976 1.00 89.56 78 LYS A O 1
ATOM 619 N N . ARG A 1 79 ? -5.514 19.209 1.375 1.00 93.19 79 ARG A N 1
ATOM 620 C CA . ARG A 1 79 ? -4.087 18.960 1.103 1.00 93.19 79 ARG A CA 1
ATOM 621 C C . ARG A 1 79 ? -3.875 18.423 -0.315 1.00 93.19 79 ARG A C 1
ATOM 623 O O . ARG A 1 79 ? -4.829 18.041 -0.982 1.00 93.19 79 ARG A O 1
ATOM 630 N N . GLU A 1 80 ? -2.614 18.349 -0.741 1.00 96.12 80 GLU A N 1
ATOM 631 C CA . GLU A 1 80 ? -2.210 17.770 -2.037 1.00 96.12 80 GLU A CA 1
ATOM 632 C C . GLU A 1 80 ? -2.476 16.260 -2.139 1.00 96.12 80 GLU A C 1
ATOM 634 O O . GLU A 1 80 ? -2.506 15.704 -3.233 1.00 96.12 80 GLU A O 1
ATOM 639 N N . TYR A 1 81 ? -2.700 15.595 -1.004 1.00 96.94 81 TYR A N 1
ATOM 640 C CA . TYR A 1 81 ? -3.132 14.206 -0.938 1.00 96.94 81 TYR A CA 1
ATOM 641 C C . TYR A 1 81 ? -4.250 14.033 0.087 1.00 96.94 81 TYR A C 1
ATOM 643 O O . TYR A 1 81 ? -4.439 14.860 0.984 1.00 96.94 81 TYR A O 1
ATOM 651 N N . TRP A 1 82 ? -4.973 12.927 -0.043 1.00 97.12 82 TRP A N 1
ATOM 652 C CA . TRP A 1 82 ? -6.035 12.526 0.867 1.00 97.12 82 TRP A CA 1
ATOM 653 C C . TRP A 1 82 ? -5.741 11.148 1.450 1.00 97.12 82 TRP A C 1
ATOM 655 O O . TRP A 1 82 ? -5.078 10.314 0.831 1.00 97.12 82 TRP A O 1
ATOM 665 N N . LEU A 1 83 ? -6.259 10.907 2.649 1.00 97.44 83 LEU A N 1
ATOM 666 C CA . LEU A 1 83 ? -6.291 9.577 3.235 1.00 97.44 83 LEU A CA 1
ATOM 667 C C . LEU A 1 83 ? -7.563 8.861 2.789 1.00 97.44 83 LEU A C 1
ATOM 669 O O . LEU A 1 83 ? -8.614 9.473 2.582 1.00 97.44 83 LEU A O 1
ATOM 673 N N . GLY A 1 84 ? -7.464 7.549 2.639 1.00 96.31 84 GLY A N 1
ATOM 674 C CA . GLY A 1 84 ? -8.577 6.696 2.261 1.00 96.31 84 GLY A CA 1
ATOM 675 C C . GLY A 1 84 ? -8.702 5.522 3.214 1.00 96.31 84 GLY A C 1
ATOM 676 O O . GLY A 1 84 ? -7.706 5.016 3.731 1.00 96.31 84 GLY A O 1
ATOM 677 N N . ARG A 1 85 ? -9.938 5.065 3.399 1.00 97.25 85 ARG A N 1
ATOM 678 C CA . ARG A 1 85 ? -10.226 3.794 4.060 1.00 97.25 85 ARG A CA 1
ATOM 679 C C . ARG A 1 85 ? -9.638 2.650 3.226 1.00 97.25 85 ARG A C 1
ATOM 681 O O . ARG A 1 85 ? -10.021 2.481 2.069 1.00 97.25 85 ARG A O 1
ATOM 688 N N . ASN A 1 86 ? -8.750 1.860 3.819 1.00 97.75 86 ASN A N 1
ATOM 689 C CA . ASN A 1 86 ? -8.020 0.768 3.167 1.00 97.75 86 ASN A CA 1
ATOM 690 C C . ASN A 1 86 ? -7.977 -0.496 4.053 1.00 97.75 86 ASN A C 1
ATOM 692 O O . ASN A 1 86 ? -8.604 -0.540 5.111 1.00 97.75 86 ASN A O 1
ATOM 696 N N . GLN A 1 87 ? -7.248 -1.535 3.641 1.00 97.12 87 GLN A N 1
ATOM 697 C CA . GLN A 1 87 ? -7.147 -2.809 4.366 1.00 97.12 87 GLN A CA 1
ATOM 698 C C . GLN A 1 87 ? -6.529 -2.709 5.777 1.00 97.12 87 GLN A C 1
ATOM 700 O O . GLN A 1 87 ? -6.616 -3.667 6.545 1.00 97.12 87 GLN A O 1
ATOM 705 N N . PHE A 1 88 ? -5.922 -1.574 6.131 1.00 97.94 88 PHE A N 1
ATOM 706 C CA . PHE A 1 88 ? -5.255 -1.340 7.416 1.00 97.94 88 PHE A CA 1
ATOM 707 C C . PHE A 1 88 ? -6.074 -0.465 8.374 1.00 97.94 88 PHE A C 1
ATOM 709 O O . PHE A 1 88 ? -5.584 -0.095 9.434 1.00 97.94 88 PHE A O 1
ATOM 716 N N . THR A 1 89 ? -7.312 -0.102 8.016 1.00 98.12 89 THR A N 1
ATOM 717 C CA . THR A 1 89 ? -8.110 0.853 8.808 1.00 98.12 89 THR A CA 1
ATOM 718 C C . THR A 1 89 ? -8.470 0.345 10.213 1.00 98.12 89 THR A C 1
ATOM 720 O O . THR A 1 89 ? -8.775 1.156 11.074 1.00 98.12 89 THR A O 1
ATOM 723 N N . ASP A 1 90 ? -8.390 -0.955 10.498 1.00 98.19 90 ASP A N 1
ATOM 724 C CA . ASP A 1 90 ? -8.616 -1.543 11.831 1.00 98.19 90 ASP A CA 1
ATOM 725 C C . ASP A 1 90 ? -7.340 -1.740 12.670 1.00 98.19 90 ASP A C 1
ATOM 727 O O . ASP A 1 90 ? -7.394 -2.386 13.721 1.00 98.19 90 ASP A O 1
ATOM 731 N N . LEU A 1 91 ? -6.196 -1.222 12.217 1.00 98.25 91 LEU A N 1
ATOM 732 C CA . LEU A 1 91 ? -4.918 -1.332 12.918 1.00 98.25 91 LEU A CA 1
ATOM 733 C C . LEU A 1 91 ? -4.528 -0.008 13.569 1.00 98.25 91 LEU A C 1
ATOM 735 O O . LEU A 1 91 ? -4.753 1.069 13.008 1.00 98.25 91 LEU A O 1
ATOM 739 N N . THR A 1 92 ? -3.899 -0.083 14.740 1.00 98.44 92 THR A N 1
ATOM 740 C CA . THR A 1 92 ? -3.159 1.071 15.256 1.00 98.44 92 THR A CA 1
ATOM 741 C C . THR A 1 92 ? -1.873 1.266 14.454 1.00 98.44 92 THR A C 1
ATOM 743 O O . THR A 1 92 ? -1.395 0.360 13.763 1.00 98.44 92 THR A O 1
ATOM 746 N N . ASN A 1 93 ? -1.276 2.452 14.557 1.00 97.50 93 ASN A N 1
ATOM 747 C CA . ASN A 1 93 ? 0.000 2.728 13.902 1.00 97.50 93 ASN A CA 1
ATOM 748 C C . ASN A 1 93 ? 1.119 1.814 14.440 1.00 97.50 93 ASN A C 1
ATOM 750 O O . ASN A 1 93 ? 1.975 1.361 13.686 1.00 97.50 93 ASN A O 1
ATOM 754 N N . GLU A 1 94 ? 1.093 1.494 15.733 1.00 97.44 94 GLU A N 1
ATOM 755 C CA . GLU A 1 94 ? 2.045 0.590 16.383 1.00 97.44 94 GLU A CA 1
ATOM 756 C C . GLU A 1 94 ? 1.903 -0.841 15.858 1.00 97.44 94 GLU A C 1
ATOM 758 O O . GLU A 1 94 ? 2.909 -1.465 15.517 1.00 97.44 94 GLU A O 1
ATOM 763 N N . GLU A 1 95 ? 0.669 -1.343 15.733 1.00 97.06 95 GLU A N 1
ATOM 764 C CA . GLU A 1 95 ? 0.397 -2.655 15.137 1.00 97.06 95 GLU A CA 1
ATOM 765 C C . GLU A 1 95 ? 0.846 -2.700 13.674 1.00 97.06 95 GLU A C 1
ATOM 767 O O . GLU A 1 95 ? 1.541 -3.633 13.269 1.00 97.06 95 GLU A O 1
ATOM 772 N N . PHE A 1 96 ? 0.505 -1.673 12.888 1.00 96.62 96 PHE A N 1
ATOM 773 C CA . PHE A 1 96 ? 0.919 -1.571 11.491 1.00 96.62 96 PHE A CA 1
ATOM 774 C C . PHE A 1 96 ? 2.447 -1.616 11.354 1.00 96.62 96 PHE A C 1
ATOM 776 O O . PHE A 1 96 ? 2.980 -2.397 10.564 1.00 96.62 96 PHE A O 1
ATOM 783 N N . ASN A 1 97 ? 3.165 -0.838 12.168 1.00 94.31 97 ASN A N 1
ATOM 784 C CA . ASN A 1 97 ? 4.625 -0.802 12.148 1.00 94.31 97 ASN A CA 1
ATOM 785 C C . ASN A 1 97 ? 5.238 -2.150 12.546 1.00 94.31 97 ASN A C 1
ATOM 787 O O . ASN A 1 97 ? 6.165 -2.624 11.886 1.00 94.31 97 ASN A O 1
ATOM 791 N N . ALA A 1 98 ? 4.715 -2.781 13.600 1.00 93.31 98 ALA A N 1
ATOM 792 C CA . ALA A 1 98 ? 5.212 -4.066 14.079 1.00 93.31 98 ALA A CA 1
ATOM 793 C C . ALA A 1 98 ? 5.037 -5.182 13.035 1.00 93.31 98 ALA A C 1
ATOM 795 O O . ALA A 1 98 ? 5.935 -6.009 12.863 1.00 93.31 98 ALA A O 1
ATOM 796 N N . ILE A 1 99 ? 3.910 -5.183 12.318 1.00 92.75 99 ILE A N 1
ATOM 797 C CA . ILE A 1 99 ? 3.550 -6.231 11.356 1.00 92.75 99 ILE A CA 1
ATOM 798 C C . ILE A 1 99 ? 4.216 -6.010 9.989 1.00 92.75 99 ILE A C 1
ATOM 800 O O . ILE A 1 99 ? 4.751 -6.954 9.408 1.00 92.75 99 ILE A O 1
ATOM 804 N N . TYR A 1 100 ? 4.197 -4.782 9.459 1.00 93.25 100 TYR A N 1
ATOM 805 C CA . TYR A 1 100 ? 4.563 -4.524 8.058 1.00 93.25 100 TYR A CA 1
ATOM 806 C C . TYR A 1 100 ? 5.945 -3.887 7.865 1.00 93.25 100 TYR A C 1
ATOM 808 O O . TYR A 1 100 ? 6.507 -4.016 6.774 1.00 93.25 100 TYR A O 1
ATOM 816 N N . LEU A 1 101 ? 6.521 -3.238 8.888 1.00 90.88 101 LEU A N 1
ATOM 817 C CA . LEU A 1 101 ? 7.768 -2.460 8.761 1.00 90.88 101 LEU A CA 1
ATOM 818 C C . LEU A 1 101 ? 8.979 -3.057 9.502 1.00 90.88 101 LEU A C 1
ATOM 820 O O . LEU A 1 101 ? 10.073 -2.500 9.445 1.00 90.88 101 LEU A O 1
ATOM 824 N N . SER A 1 102 ? 8.825 -4.193 10.182 1.00 84.19 102 SER A N 1
ATOM 825 C CA . SER A 1 102 ? 9.844 -4.753 11.087 1.00 84.19 102 SER A CA 1
ATOM 826 C C . SER A 1 102 ? 10.962 -5.567 10.411 1.00 84.19 102 SER A C 1
ATOM 828 O O . SER A 1 102 ? 11.921 -5.970 11.075 1.00 84.19 102 SER A O 1
ATOM 830 N N . GLY A 1 103 ? 10.875 -5.819 9.101 1.00 81.12 103 GLY A N 1
ATOM 831 C CA . GLY A 1 103 ? 11.743 -6.792 8.427 1.00 81.12 103 GLY A CA 1
ATOM 832 C C . GLY A 1 103 ? 13.106 -6.288 7.942 1.00 81.12 103 GLY A C 1
ATOM 833 O O . GLY A 1 103 ? 14.046 -7.077 7.839 1.00 81.12 103 GLY A O 1
ATOM 834 N N . TYR A 1 104 ? 13.269 -4.989 7.675 1.00 82.12 104 TYR A N 1
ATOM 835 C CA . TYR A 1 104 ? 14.556 -4.459 7.213 1.00 82.12 104 TYR A CA 1
ATOM 836 C C . TYR A 1 104 ? 15.481 -4.120 8.387 1.00 82.12 104 TYR A C 1
ATOM 838 O O . TYR A 1 104 ? 15.245 -3.178 9.143 1.00 82.12 104 TYR A O 1
ATOM 846 N N . LYS A 1 105 ? 16.590 -4.857 8.504 1.00 81.44 105 LYS A N 1
ATOM 847 C CA . LYS A 1 105 ? 17.646 -4.603 9.490 1.00 81.44 105 LYS A CA 1
ATOM 848 C C . LYS A 1 105 ? 18.891 -4.099 8.777 1.00 81.44 105 LYS A C 1
ATOM 850 O O . LYS A 1 105 ? 19.660 -4.878 8.217 1.00 81.44 105 LYS A O 1
ATOM 855 N N . ARG A 1 106 ? 19.094 -2.779 8.787 1.00 77.94 106 ARG A N 1
ATOM 856 C CA . ARG A 1 106 ? 20.302 -2.171 8.219 1.00 77.94 106 ARG A CA 1
ATOM 857 C C . ARG A 1 106 ? 21.522 -2.663 8.995 1.00 77.94 106 ARG A C 1
ATOM 859 O O . ARG A 1 106 ? 21.659 -2.377 10.182 1.00 77.94 106 ARG A O 1
ATOM 866 N N . SER A 1 107 ? 22.425 -3.356 8.310 1.00 77.12 107 SER A N 1
ATOM 867 C CA . SER A 1 107 ? 23.728 -3.676 8.884 1.00 77.12 107 SER A CA 1
ATOM 868 C C . SER A 1 107 ? 24.511 -2.385 9.138 1.00 77.12 107 SER A C 1
ATOM 870 O O . SER A 1 107 ? 24.715 -1.578 8.231 1.00 77.12 107 SER A O 1
ATOM 872 N N . THR A 1 108 ? 24.954 -2.182 10.376 1.00 73.25 108 THR A N 1
ATOM 873 C CA . THR A 1 108 ? 25.841 -1.073 10.757 1.00 73.25 108 THR A CA 1
ATOM 874 C C . THR A 1 108 ? 27.302 -1.352 10.402 1.00 73.25 108 THR A C 1
ATOM 876 O O . THR A 1 108 ? 28.126 -0.442 10.447 1.00 73.25 108 THR A O 1
ATOM 879 N N . SER A 1 109 ? 27.635 -2.590 10.015 1.00 68.50 109 SER A N 1
ATOM 880 C CA . SER A 1 109 ? 29.008 -3.038 9.764 1.00 68.50 109 SER A CA 1
ATOM 881 C C . SER A 1 109 ? 29.450 -2.948 8.301 1.00 68.50 109 SER A C 1
ATOM 883 O O . SER A 1 109 ? 30.612 -3.222 7.997 1.00 68.50 109 SER A O 1
ATOM 885 N N . SER A 1 110 ? 28.592 -2.510 7.374 1.00 60.19 110 SER A N 1
ATOM 886 C CA . SER A 1 110 ? 29.015 -2.312 5.986 1.00 60.19 110 SER A CA 1
ATOM 887 C C . SER A 1 110 ? 29.734 -0.968 5.822 1.00 60.19 110 SER A C 1
ATOM 889 O O . SER A 1 110 ? 29.097 0.065 5.596 1.00 60.19 110 SER A O 1
ATOM 891 N N . ARG A 1 111 ? 31.073 -0.976 5.851 1.00 58.88 111 ARG A N 1
ATOM 892 C CA . ARG A 1 111 ? 31.855 0.026 5.108 1.00 58.88 111 ARG A CA 1
ATOM 893 C C . ARG A 1 111 ? 31.591 -0.215 3.626 1.00 58.88 111 ARG A C 1
ATOM 895 O O . ARG A 1 111 ? 32.312 -0.966 2.977 1.00 58.88 111 ARG A O 1
ATOM 902 N N . ALA A 1 112 ? 30.514 0.362 3.104 1.00 64.94 112 ALA A N 1
ATOM 903 C CA . ALA A 1 112 ? 30.337 0.451 1.668 1.00 64.94 112 ALA A CA 1
ATOM 904 C C . ALA A 1 112 ? 31.502 1.293 1.145 1.00 64.94 112 ALA A C 1
ATOM 906 O O . ALA A 1 112 ? 31.590 2.485 1.440 1.00 64.94 112 ALA A O 1
ATOM 907 N N . THR A 1 113 ? 32.435 0.667 0.431 1.00 67.56 113 THR A N 1
ATOM 908 C CA . THR A 1 113 ? 33.391 1.426 -0.367 1.00 67.56 113 THR A CA 1
ATOM 909 C C . THR A 1 113 ? 32.572 2.269 -1.346 1.00 67.56 113 THR A C 1
ATOM 911 O O . THR A 1 113 ? 31.677 1.717 -1.999 1.00 67.56 113 THR A O 1
ATOM 914 N N . PRO A 1 114 ? 32.792 3.594 -1.422 1.00 66.88 114 PRO A N 1
ATOM 915 C CA . PRO A 1 114 ? 32.091 4.427 -2.383 1.00 66.88 114 PRO A CA 1
ATOM 916 C C . PRO A 1 114 ? 32.370 3.866 -3.776 1.00 66.88 114 PRO A C 1
ATOM 918 O O . PRO A 1 114 ? 33.504 3.883 -4.251 1.00 66.88 114 PRO A O 1
ATOM 921 N N . ARG A 1 115 ? 31.352 3.282 -4.406 1.00 72.69 115 ARG A N 1
ATOM 922 C CA . ARG A 1 115 ? 31.413 2.896 -5.812 1.00 72.69 115 ARG A CA 1
ATOM 923 C C . ARG A 1 115 ? 30.742 4.008 -6.587 1.00 72.69 115 ARG A C 1
ATOM 925 O O . ARG A 1 115 ? 29.576 4.298 -6.330 1.00 72.69 115 ARG A O 1
ATOM 932 N N . ASN A 1 116 ? 31.477 4.605 -7.519 1.00 82.00 116 ASN A N 1
ATOM 933 C CA . ASN A 1 116 ? 30.927 5.616 -8.412 1.00 82.00 116 ASN A CA 1
ATOM 934 C C . ASN A 1 116 ? 29.745 5.008 -9.170 1.00 82.00 116 ASN A C 1
ATOM 936 O O . ASN A 1 116 ? 29.846 3.910 -9.734 1.00 82.00 116 ASN A O 1
ATOM 940 N N . PHE A 1 117 ? 28.607 5.697 -9.152 1.00 85.44 117 PHE A N 1
ATOM 941 C CA . PHE A 1 117 ? 27.440 5.257 -9.893 1.00 85.44 117 PHE A CA 1
ATOM 942 C C . PHE A 1 117 ? 27.733 5.415 -11.386 1.00 85.44 117 PHE A C 1
ATOM 944 O O . PHE A 1 117 ? 27.968 6.513 -11.878 1.00 85.44 117 PHE A O 1
ATOM 951 N N . ARG A 1 118 ? 27.719 4.302 -12.130 1.00 85.75 118 ARG A N 1
ATOM 952 C CA . ARG A 1 118 ? 28.111 4.265 -13.551 1.00 85.75 118 ARG A CA 1
ATOM 953 C C . ARG A 1 118 ? 27.394 5.307 -14.421 1.00 85.75 118 ARG A C 1
ATOM 955 O O . ARG A 1 118 ? 27.949 5.726 -15.432 1.00 85.75 118 ARG A O 1
ATOM 962 N N . TYR A 1 119 ? 26.169 5.681 -14.058 1.00 83.44 119 TYR A N 1
ATOM 963 C CA . TYR A 1 119 ? 25.305 6.558 -14.847 1.00 83.44 119 TYR A CA 1
ATOM 964 C C . TYR A 1 119 ? 25.116 7.947 -14.222 1.00 83.44 119 TYR A C 1
ATOM 966 O O . TYR A 1 119 ? 24.153 8.629 -14.549 1.00 83.44 119 TYR A O 1
ATOM 974 N N . GLU A 1 120 ? 26.022 8.372 -13.338 1.00 84.75 120 GLU A N 1
ATOM 975 C CA . GLU A 1 120 ? 25.944 9.667 -12.645 1.00 84.75 120 GLU A CA 1
ATOM 976 C C . GLU A 1 120 ? 25.909 10.867 -13.605 1.00 84.75 120 GLU A C 1
ATOM 978 O O . GLU A 1 120 ? 25.168 11.814 -13.373 1.00 84.75 120 GLU A O 1
ATOM 983 N N . ASN A 1 121 ? 26.624 10.788 -14.733 1.00 87.44 121 ASN A N 1
ATOM 984 C CA . ASN A 1 121 ? 26.730 11.877 -15.713 1.00 87.44 121 ASN A CA 1
ATOM 985 C C . ASN A 1 121 ? 25.782 11.730 -16.920 1.00 87.44 121 ASN A C 1
ATOM 987 O O . ASN A 1 121 ? 26.045 12.285 -17.987 1.00 87.44 121 ASN A O 1
ATOM 991 N N . VAL A 1 122 ? 24.704 10.948 -16.802 1.00 85.50 122 VAL A N 1
ATOM 992 C CA . VAL A 1 122 ? 23.721 10.806 -17.888 1.00 85.50 122 VAL A CA 1
ATOM 993 C C . VAL A 1 122 ? 22.713 11.953 -17.826 1.00 85.50 122 VAL A C 1
ATOM 995 O O . VAL A 1 122 ? 22.010 12.113 -16.832 1.00 85.50 122 VAL A O 1
ATOM 998 N N . SER A 1 123 ? 22.592 12.724 -18.910 1.00 81.88 123 SER A N 1
ATOM 999 C CA . SER A 1 123 ? 21.502 13.688 -19.068 1.00 81.88 123 SER A CA 1
ATOM 1000 C C . SER A 1 123 ? 20.231 12.971 -19.527 1.00 81.88 123 SER A C 1
ATOM 1002 O O . SER A 1 123 ? 20.212 12.252 -20.527 1.00 81.88 123 SER A O 1
ATOM 1004 N N . VAL A 1 124 ? 19.144 13.151 -18.778 1.00 80.12 124 VAL A N 1
ATOM 1005 C CA . VAL A 1 124 ? 17.833 12.587 -19.113 1.00 80.12 124 VAL A CA 1
ATOM 1006 C C . VAL A 1 124 ? 16.954 13.709 -19.657 1.00 80.12 124 VAL A C 1
ATOM 1008 O O . VAL A 1 124 ? 16.707 14.698 -18.976 1.00 80.12 124 VAL A O 1
ATOM 1011 N N . SER A 1 125 ? 16.487 13.559 -20.899 1.00 73.19 125 SER A N 1
ATOM 1012 C CA . SER A 1 125 ? 15.680 14.570 -21.604 1.00 73.19 125 SER A CA 1
ATOM 1013 C C . SER A 1 125 ? 14.190 14.546 -21.234 1.00 73.19 125 SER A C 1
ATOM 1015 O O . SER A 1 125 ? 13.443 15.428 -21.654 1.00 73.19 125 SER A O 1
ATOM 1017 N N . THR A 1 126 ? 13.721 13.534 -20.506 1.00 77.81 126 THR A N 1
ATOM 1018 C CA . THR A 1 126 ? 12.296 13.353 -20.199 1.00 77.81 126 THR A CA 1
ATOM 1019 C C . THR A 1 126 ? 11.978 13.796 -18.780 1.00 77.81 126 THR A C 1
ATOM 1021 O O . THR A 1 126 ? 12.502 13.227 -17.826 1.00 77.81 126 THR A O 1
ATOM 1024 N N . THR A 1 127 ? 11.059 14.751 -18.646 1.00 83.31 127 THR A N 1
ATOM 1025 C CA . THR A 1 127 ? 10.530 15.219 -17.354 1.00 83.31 127 THR A CA 1
ATOM 1026 C C . THR A 1 127 ? 9.573 14.220 -16.700 1.00 83.31 127 THR A C 1
ATOM 1028 O O . THR A 1 127 ? 9.435 14.231 -15.484 1.00 83.31 127 THR A O 1
ATOM 1031 N N . ASN A 1 128 ? 8.964 13.322 -17.485 1.00 88.62 128 ASN A N 1
ATOM 1032 C CA . ASN A 1 128 ? 8.032 12.297 -17.015 1.00 88.62 128 ASN A CA 1
ATOM 1033 C C . ASN A 1 128 ? 8.450 10.919 -17.544 1.00 88.62 128 ASN A C 1
ATOM 1035 O O . ASN A 1 128 ? 8.398 10.671 -18.750 1.00 88.62 128 ASN A O 1
ATOM 1039 N N . LEU A 1 129 ? 8.851 10.019 -16.645 1.00 90.62 129 LEU A N 1
ATOM 1040 C CA . LEU A 1 129 ? 9.216 8.642 -16.972 1.00 90.62 129 LEU A CA 1
ATOM 1041 C C . LEU A 1 129 ? 8.374 7.670 -16.143 1.00 90.62 129 LEU A C 1
ATOM 1043 O O . LEU A 1 129 ? 8.413 7.703 -14.918 1.00 90.62 129 LEU A O 1
ATOM 1047 N N . ASP A 1 130 ? 7.660 6.774 -16.824 1.00 95.25 130 ASP A N 1
ATOM 1048 C CA . ASP A 1 130 ? 6.887 5.699 -16.202 1.00 95.25 130 ASP A CA 1
ATOM 1049 C C . ASP A 1 130 ? 7.258 4.348 -16.827 1.00 95.25 130 ASP A C 1
ATOM 1051 O O . ASP A 1 130 ? 6.874 4.045 -17.961 1.00 95.25 130 ASP A O 1
ATOM 1055 N N . TRP A 1 131 ? 7.992 3.516 -16.085 1.00 96.31 131 TRP A N 1
ATOM 1056 C CA . TRP A 1 131 ? 8.411 2.188 -16.542 1.00 96.31 131 TRP A CA 1
ATOM 1057 C C . TRP A 1 131 ? 7.245 1.210 -16.749 1.00 96.31 131 TRP A C 1
ATOM 1059 O O . TRP A 1 131 ? 7.391 0.269 -17.532 1.00 96.31 131 TRP A O 1
ATOM 1069 N N . ARG A 1 132 ? 6.067 1.453 -16.152 1.00 97.25 132 ARG A N 1
ATOM 1070 C CA . ARG A 1 132 ? 4.855 0.652 -16.411 1.00 97.25 132 ARG A CA 1
ATOM 1071 C C . ARG A 1 132 ? 4.418 0.802 -17.863 1.00 97.25 132 ARG A C 1
ATOM 1073 O O . ARG A 1 132 ? 4.165 -0.189 -18.536 1.00 97.25 132 ARG A O 1
ATOM 1080 N N . SER A 1 133 ? 4.441 2.035 -18.381 1.00 96.00 133 SER A N 1
ATOM 1081 C CA . SER A 1 133 ? 4.130 2.328 -19.793 1.00 96.00 133 SER A CA 1
ATOM 1082 C C . SER A 1 133 ? 5.127 1.702 -20.775 1.00 96.00 133 SER A C 1
ATOM 1084 O O . SER A 1 133 ? 4.837 1.555 -21.959 1.00 96.00 133 SER A O 1
ATOM 1086 N N . LYS A 1 134 ? 6.312 1.325 -20.283 1.00 95.56 134 LYS A N 1
ATOM 1087 C CA . LYS A 1 134 ? 7.364 0.640 -21.042 1.00 95.56 134 LYS A CA 1
ATOM 1088 C C . LYS A 1 134 ? 7.326 -0.883 -20.872 1.00 95.56 134 LYS A C 1
ATOM 1090 O O . LYS A 1 134 ? 8.215 -1.561 -21.378 1.00 95.56 134 LYS A O 1
ATOM 1095 N N . GLY A 1 135 ? 6.333 -1.414 -20.155 1.00 97.38 135 GLY A N 1
ATOM 1096 C CA . GLY A 1 135 ? 6.189 -2.845 -19.889 1.00 97.38 135 GLY A CA 1
ATOM 1097 C C . GLY A 1 135 ? 7.259 -3.419 -18.958 1.00 97.38 135 GLY A C 1
ATOM 1098 O O . GLY A 1 135 ? 7.464 -4.624 -18.969 1.00 97.38 135 GLY A O 1
ATOM 1099 N N . ALA A 1 136 ? 7.959 -2.583 -18.182 1.00 98.19 136 ALA A N 1
ATOM 1100 C CA . ALA A 1 136 ? 9.083 -2.981 -17.326 1.00 98.19 136 ALA A CA 1
ATOM 1101 C C . ALA A 1 136 ? 8.712 -3.079 -15.837 1.00 98.19 136 ALA A C 1
ATOM 1103 O O . ALA A 1 136 ? 9.571 -2.931 -14.972 1.00 98.19 136 ALA A O 1
ATOM 1104 N N . VAL A 1 137 ? 7.430 -3.289 -15.533 1.00 98.38 137 VAL A N 1
ATOM 1105 C CA . VAL A 1 137 ? 6.912 -3.424 -14.167 1.00 98.38 137 VAL A CA 1
ATOM 1106 C C . VAL A 1 137 ? 5.852 -4.523 -14.162 1.00 98.38 137 VAL A C 1
ATOM 1108 O O . VAL A 1 137 ? 4.951 -4.508 -15.001 1.00 98.38 137 VAL A O 1
ATOM 1111 N N . THR A 1 138 ? 5.975 -5.479 -13.244 1.00 98.19 138 THR A N 1
ATOM 1112 C CA . THR A 1 138 ? 5.004 -6.561 -13.021 1.00 98.19 138 THR A CA 1
ATOM 1113 C C . THR A 1 138 ? 3.744 -6.056 -12.299 1.00 98.19 138 THR A C 1
ATOM 1115 O O . THR A 1 138 ? 3.609 -4.870 -11.989 1.00 98.19 138 THR A O 1
ATOM 1118 N N . LEU A 1 139 ? 2.768 -6.942 -12.068 1.00 97.50 139 LEU A N 1
ATOM 1119 C CA . LEU A 1 139 ? 1.602 -6.616 -11.243 1.00 97.50 139 LEU A CA 1
ATOM 1120 C C . LEU A 1 139 ? 2.024 -6.331 -9.795 1.00 97.50 139 LEU A C 1
ATOM 1122 O O . LEU A 1 139 ? 3.016 -6.867 -9.310 1.00 97.50 139 LEU A O 1
ATOM 1126 N N . ILE A 1 140 ? 1.237 -5.510 -9.098 1.00 97.31 140 ILE A N 1
ATOM 1127 C CA . ILE A 1 140 ? 1.452 -5.226 -7.674 1.00 97.31 140 ILE A CA 1
ATOM 1128 C C . ILE A 1 140 ? 1.288 -6.527 -6.880 1.00 97.31 140 ILE A C 1
ATOM 1130 O O . ILE A 1 140 ? 0.298 -7.239 -7.053 1.00 97.31 140 ILE A O 1
ATOM 1134 N N . LYS A 1 141 ? 2.250 -6.809 -5.999 1.00 96.44 141 LYS A N 1
ATOM 1135 C CA . LYS A 1 141 ? 2.262 -7.983 -5.119 1.00 96.44 141 LYS A CA 1
ATOM 1136 C C . LYS A 1 141 ? 2.067 -7.579 -3.653 1.00 96.44 141 LYS A C 1
ATOM 1138 O O . LYS A 1 141 ? 2.233 -6.410 -3.304 1.00 96.44 141 LYS A O 1
ATOM 1143 N N . ASP A 1 142 ? 1.733 -8.549 -2.804 1.00 95.38 142 ASP A N 1
ATOM 1144 C CA . ASP A 1 142 ? 1.537 -8.368 -1.360 1.00 95.38 142 ASP A CA 1
ATOM 1145 C C . ASP A 1 142 ? 2.609 -9.136 -0.571 1.00 95.38 142 ASP A C 1
ATOM 1147 O O . ASP A 1 142 ? 2.748 -10.350 -0.712 1.00 95.38 142 ASP A O 1
ATOM 1151 N N . GLN A 1 143 ? 3.364 -8.425 0.269 1.00 94.19 143 GLN A N 1
ATOM 1152 C CA . GLN A 1 143 ? 4.380 -9.013 1.152 1.00 94.19 143 GLN A CA 1
ATOM 1153 C C . GLN A 1 143 ? 3.786 -9.754 2.360 1.00 94.19 143 GLN A C 1
ATOM 1155 O O . GLN A 1 143 ? 4.511 -10.440 3.089 1.00 94.19 143 GLN A O 1
ATOM 1160 N N . GLY A 1 144 ? 2.500 -9.539 2.642 1.00 93.81 144 GLY A N 1
ATOM 1161 C CA . GLY A 1 144 ? 1.847 -9.992 3.857 1.00 93.81 144 GLY A CA 1
ATOM 1162 C C . GLY A 1 144 ? 2.561 -9.516 5.128 1.00 93.81 144 GLY A C 1
ATOM 1163 O O . GLY A 1 144 ? 3.144 -8.431 5.203 1.00 93.81 144 GLY A O 1
ATOM 1164 N N . GLN A 1 145 ? 2.533 -10.367 6.149 1.00 92.19 145 GLN A N 1
ATOM 1165 C CA . GLN A 1 145 ? 3.029 -10.079 7.500 1.00 92.19 145 GLN A CA 1
ATOM 1166 C C . GLN A 1 145 ? 4.458 -10.602 7.736 1.00 92.19 145 GLN A C 1
ATOM 1168 O O . GLN A 1 145 ? 4.796 -11.042 8.830 1.00 92.19 145 GLN A O 1
ATOM 1173 N N . CYS A 1 146 ? 5.290 -10.631 6.689 1.00 91.06 146 CYS A N 1
ATOM 1174 C CA . CYS A 1 146 ? 6.618 -11.256 6.733 1.00 91.06 146 CYS A CA 1
ATOM 1175 C C . CYS A 1 146 ? 7.767 -10.251 6.948 1.00 91.06 146 CYS A C 1
ATOM 1177 O O . CYS A 1 146 ? 8.842 -10.617 7.418 1.00 91.06 146 CYS A O 1
ATOM 1179 N N . GLY A 1 147 ? 7.570 -8.976 6.593 1.00 90.38 147 GLY A N 1
ATOM 1180 C CA . GLY A 1 147 ? 8.665 -8.000 6.548 1.00 90.38 147 GLY A CA 1
ATOM 1181 C C . GLY A 1 147 ? 9.626 -8.215 5.365 1.00 90.38 147 GLY A C 1
ATOM 1182 O O . GLY A 1 147 ? 10.774 -7.775 5.391 1.00 90.38 147 GLY A O 1
ATOM 1183 N N . ALA A 1 148 ? 9.168 -8.872 4.300 1.00 93.31 148 ALA A N 1
ATOM 1184 C CA . ALA A 1 148 ? 9.973 -9.196 3.123 1.00 93.31 148 ALA A CA 1
ATOM 1185 C C . ALA A 1 148 ? 10.170 -8.020 2.142 1.00 93.31 148 ALA A C 1
ATOM 1187 O O . ALA A 1 148 ? 10.708 -8.220 1.059 1.00 93.31 148 ALA A O 1
ATOM 1188 N N . CYS A 1 149 ? 9.781 -6.787 2.490 1.00 94.19 149 CYS A N 1
ATOM 1189 C CA . CYS A 1 149 ? 9.815 -5.620 1.592 1.00 94.19 149 CYS A CA 1
ATOM 1190 C C . CYS A 1 149 ? 11.158 -5.410 0.863 1.00 94.19 149 CYS A C 1
ATOM 1192 O O . CYS A 1 149 ? 11.183 -4.962 -0.283 1.00 94.19 149 CYS A O 1
ATOM 1194 N N . TRP A 1 150 ? 12.279 -5.761 1.502 1.00 93.81 150 TRP A N 1
ATOM 1195 C CA . TRP A 1 150 ? 13.618 -5.681 0.916 1.00 93.81 150 TRP A CA 1
ATOM 1196 C C . TRP A 1 150 ? 13.818 -6.668 -0.250 1.00 93.81 150 TRP A C 1
ATOM 1198 O O . TRP A 1 150 ? 14.470 -6.316 -1.237 1.00 93.81 150 TRP A O 1
ATOM 1208 N N . ALA A 1 151 ? 13.231 -7.865 -0.166 1.00 94.94 151 ALA A N 1
ATOM 1209 C CA . ALA A 1 151 ? 13.259 -8.870 -1.223 1.00 94.94 151 ALA A CA 1
ATOM 1210 C C . ALA A 1 151 ? 12.384 -8.421 -2.398 1.00 94.94 151 ALA A C 1
ATOM 1212 O O . ALA A 1 151 ? 12.883 -8.317 -3.515 1.00 94.94 151 ALA A O 1
ATOM 1213 N N . PHE A 1 152 ? 11.145 -7.992 -2.125 1.00 96.75 152 PHE A N 1
ATOM 1214 C CA . PHE A 1 152 ? 10.230 -7.424 -3.128 1.00 96.75 152 PHE A CA 1
ATOM 1215 C C . PHE A 1 152 ? 10.858 -6.246 -3.888 1.00 96.75 152 PHE A C 1
ATOM 1217 O O . PHE A 1 152 ? 10.790 -6.186 -5.113 1.00 96.75 152 PHE A O 1
ATOM 1224 N N . SER A 1 153 ? 11.525 -5.327 -3.179 1.00 96.00 153 SER A N 1
ATOM 1225 C CA . SER A 1 153 ? 12.238 -4.197 -3.793 1.00 96.00 153 SER A CA 1
ATOM 1226 C C . SER A 1 153 ? 13.367 -4.659 -4.727 1.00 96.00 153 SER A C 1
ATOM 1228 O O . SER A 1 153 ? 13.496 -4.175 -5.854 1.00 96.00 153 SER A O 1
ATOM 1230 N N . THR A 1 154 ? 14.157 -5.642 -4.286 1.00 96.56 154 THR A N 1
ATOM 1231 C CA . THR A 1 154 ? 15.267 -6.207 -5.071 1.00 96.56 154 THR A CA 1
ATOM 1232 C C . THR A 1 154 ? 14.766 -6.934 -6.316 1.00 96.56 154 THR A C 1
ATOM 1234 O O . THR A 1 154 ? 15.310 -6.756 -7.410 1.00 96.56 154 THR A O 1
ATOM 1237 N N . VAL A 1 155 ? 13.712 -7.732 -6.161 1.00 98.06 155 VAL A N 1
ATOM 1238 C CA . VAL A 1 155 ? 13.084 -8.475 -7.250 1.00 98.06 155 VAL A CA 1
ATOM 1239 C C . VAL A 1 155 ? 12.488 -7.522 -8.275 1.00 98.06 155 VAL A C 1
ATOM 1241 O O . VAL A 1 155 ? 12.880 -7.603 -9.435 1.00 98.06 155 VAL A O 1
ATOM 1244 N N . ALA A 1 156 ? 11.662 -6.551 -7.872 1.00 98.12 156 ALA A N 1
ATOM 1245 C CA . ALA A 1 156 ? 11.040 -5.601 -8.800 1.00 98.12 156 ALA A CA 1
ATOM 1246 C C . ALA A 1 156 ? 12.075 -4.835 -9.648 1.00 98.12 156 ALA A C 1
ATOM 1248 O O . ALA A 1 156 ? 11.900 -4.659 -10.857 1.00 98.12 156 ALA A O 1
ATOM 1249 N N . ALA A 1 157 ? 13.196 -4.423 -9.042 1.00 98.06 157 ALA A N 1
ATOM 1250 C CA . ALA A 1 157 ? 14.293 -3.788 -9.773 1.00 98.06 157 ALA A CA 1
ATOM 1251 C C . ALA A 1 157 ? 14.964 -4.748 -10.776 1.00 98.06 157 ALA A C 1
ATOM 1253 O O . ALA A 1 157 ? 15.315 -4.342 -11.888 1.00 98.06 157 ALA A O 1
ATOM 1254 N N . THR A 1 158 ? 15.120 -6.019 -10.396 1.00 98.25 158 THR A N 1
ATOM 1255 C CA . THR A 1 158 ? 15.724 -7.071 -11.230 1.00 98.25 158 THR A CA 1
ATOM 1256 C C . THR A 1 158 ? 14.822 -7.450 -12.411 1.00 98.25 158 THR A C 1
ATOM 1258 O O . THR A 1 158 ? 15.293 -7.566 -13.543 1.00 98.25 158 THR A O 1
ATOM 1261 N N . GLU A 1 159 ? 13.515 -7.577 -12.180 1.00 98.56 159 GLU A N 1
ATOM 1262 C CA . GLU A 1 159 ? 12.507 -7.812 -13.220 1.00 98.56 159 GLU A CA 1
ATOM 1263 C C . GLU A 1 159 ? 12.504 -6.672 -14.249 1.00 98.56 159 GLU A C 1
ATOM 1265 O O . GLU A 1 159 ? 12.566 -6.915 -15.458 1.00 98.56 159 GLU A O 1
ATOM 1270 N N . GLY A 1 160 ? 12.512 -5.421 -13.773 1.00 98.25 160 GLY A N 1
ATOM 1271 C CA . GLY A 1 160 ? 12.518 -4.239 -14.631 1.00 98.25 160 GLY A CA 1
ATOM 1272 C C . GLY A 1 160 ? 13.769 -4.144 -15.503 1.00 98.25 160 GLY A C 1
ATOM 1273 O O . GLY A 1 160 ? 13.664 -3.953 -16.718 1.00 98.25 160 GLY A O 1
ATOM 1274 N N . ILE A 1 161 ? 14.966 -4.341 -14.933 1.00 97.25 161 ILE A N 1
ATOM 1275 C CA . ILE A 1 161 ? 16.199 -4.315 -15.735 1.00 97.25 161 ILE A CA 1
ATOM 1276 C C . ILE A 1 161 ? 16.269 -5.487 -16.723 1.00 97.25 161 ILE A C 1
ATOM 1278 O O . ILE A 1 161 ? 16.780 -5.308 -17.831 1.00 97.25 161 ILE A O 1
ATOM 1282 N N . ASN A 1 162 ? 15.713 -6.654 -16.378 1.00 98.25 162 ASN A N 1
ATOM 1283 C CA . ASN A 1 162 ? 15.613 -7.782 -17.301 1.00 98.25 162 ASN A CA 1
ATOM 1284 C C . ASN A 1 162 ? 14.718 -7.450 -18.503 1.00 98.25 162 ASN A C 1
ATOM 1286 O O . ASN A 1 162 ? 15.124 -7.705 -19.638 1.00 98.25 162 ASN A O 1
ATOM 1290 N N . GLN A 1 163 ? 13.563 -6.808 -18.291 1.00 98.38 163 GLN A N 1
ATOM 1291 C CA . GLN A 1 163 ? 12.740 -6.319 -19.402 1.00 98.38 163 GLN A CA 1
ATOM 1292 C C . GLN A 1 163 ? 13.515 -5.317 -20.267 1.00 98.38 163 GLN A C 1
ATOM 1294 O O . GLN A 1 163 ? 13.500 -5.424 -21.490 1.00 98.38 163 GLN A O 1
ATOM 1299 N N . ILE A 1 164 ? 14.213 -4.357 -19.656 1.00 96.75 164 ILE A N 1
ATOM 1300 C CA . ILE A 1 164 ? 14.931 -3.301 -20.389 1.00 96.75 164 ILE A CA 1
ATOM 1301 C C . ILE A 1 164 ? 16.080 -3.873 -21.228 1.00 96.75 164 ILE A C 1
ATOM 1303 O O . ILE A 1 164 ? 16.334 -3.399 -22.334 1.00 96.75 164 ILE A O 1
ATOM 1307 N N . LYS A 1 165 ? 16.807 -4.865 -20.703 1.00 97.19 165 LYS A N 1
ATOM 1308 C CA . LYS A 1 165 ? 17.982 -5.438 -21.374 1.00 97.19 165 LYS A CA 1
ATOM 1309 C C . LYS A 1 165 ? 17.639 -6.549 -22.351 1.00 97.19 165 LYS A C 1
ATOM 1311 O O . LYS A 1 165 ? 18.234 -6.609 -23.421 1.00 97.19 165 LYS A O 1
ATOM 1316 N N . ASN A 1 166 ? 16.695 -7.405 -21.980 1.00 97.69 166 ASN A N 1
ATOM 1317 C CA . ASN A 1 166 ? 16.434 -8.664 -22.673 1.00 97.69 166 ASN A CA 1
ATOM 1318 C C . ASN A 1 166 ? 15.045 -8.705 -23.325 1.00 97.69 166 ASN A C 1
ATOM 1320 O O . ASN A 1 166 ? 14.709 -9.695 -23.972 1.00 97.69 166 ASN A O 1
ATOM 1324 N N . GLY A 1 167 ? 14.223 -7.666 -23.137 1.00 97.62 167 GLY A N 1
ATOM 1325 C CA . GLY A 1 167 ? 12.871 -7.575 -23.694 1.00 97.62 167 GLY A CA 1
ATOM 1326 C C . GLY A 1 167 ? 11.858 -8.532 -23.061 1.00 97.62 167 GLY A C 1
ATOM 1327 O O . GLY A 1 167 ? 10.799 -8.746 -23.646 1.00 97.62 167 GLY A O 1
ATOM 1328 N N . LYS A 1 168 ? 12.182 -9.140 -21.909 1.00 97.38 168 LYS A N 1
ATOM 1329 C CA . LYS A 1 168 ? 11.342 -10.142 -21.235 1.00 97.38 168 LYS A CA 1
ATOM 1330 C C . LYS A 1 168 ? 10.977 -9.712 -19.817 1.00 97.38 168 LYS A C 1
ATOM 1332 O O . LYS A 1 168 ? 11.857 -9.578 -18.969 1.00 97.38 168 LYS A O 1
ATOM 1337 N N . LEU A 1 169 ? 9.684 -9.587 -19.540 1.00 98.00 169 LEU A N 1
ATOM 1338 C CA . LEU A 1 169 ? 9.167 -9.307 -18.209 1.00 98.00 169 LEU A CA 1
ATOM 1339 C C . LEU A 1 169 ? 8.759 -10.644 -17.609 1.00 98.00 169 LEU A C 1
ATOM 1341 O O . LEU A 1 169 ? 7.829 -11.292 -18.086 1.00 98.00 169 LEU A O 1
ATOM 1345 N N . ILE A 1 170 ? 9.502 -11.078 -16.601 1.00 97.00 170 ILE A N 1
ATOM 1346 C CA . ILE A 1 170 ? 9.302 -12.362 -15.935 1.00 97.00 170 ILE A CA 1
ATOM 1347 C C . ILE A 1 170 ? 9.069 -12.051 -14.467 1.00 97.00 170 ILE A C 1
ATOM 1349 O O . ILE A 1 170 ? 9.846 -11.298 -13.894 1.00 97.00 170 ILE A O 1
ATOM 1353 N N . SER A 1 171 ? 8.023 -12.629 -13.879 1.00 97.88 171 SER A N 1
ATOM 1354 C CA . SER A 1 171 ? 7.823 -12.570 -12.432 1.00 97.88 171 SER A CA 1
ATOM 1355 C C . SER A 1 171 ? 8.821 -13.509 -11.757 1.00 97.88 171 SER A C 1
ATOM 1357 O O . SER A 1 171 ? 8.734 -14.724 -11.940 1.00 97.88 171 SER A O 1
ATOM 1359 N N . LEU A 1 172 ? 9.767 -12.957 -11.005 1.00 97.75 172 LEU A N 1
ATOM 1360 C CA . LEU A 1 172 ? 10.758 -13.702 -10.229 1.00 97.75 172 LEU A CA 1
ATOM 1361 C C . LEU A 1 172 ? 10.228 -13.979 -8.811 1.00 97.75 172 LEU A C 1
ATOM 1363 O O . LEU A 1 172 ? 9.174 -13.472 -8.424 1.00 97.75 172 LEU A O 1
ATOM 1367 N N . SER A 1 173 ? 10.953 -14.817 -8.064 1.00 97.12 173 SER A N 1
ATOM 1368 C CA . SER A 1 173 ? 10.649 -15.127 -6.662 1.00 97.12 173 SER A CA 1
ATOM 1369 C C . SER A 1 173 ? 11.287 -14.100 -5.741 1.00 97.12 173 SER A C 1
ATOM 1371 O O . SER A 1 173 ? 12.507 -13.922 -5.780 1.00 97.12 173 SER A O 1
ATOM 1373 N N . GLU A 1 174 ? 10.462 -13.474 -4.906 1.00 95.19 174 GLU A N 1
ATOM 1374 C CA . GLU A 1 174 ? 10.872 -12.832 -3.649 1.00 95.19 174 GLU A CA 1
ATOM 1375 C C . GLU A 1 174 ? 11.388 -13.842 -2.622 1.00 95.19 174 GLU A C 1
ATOM 1377 O O . GLU A 1 174 ? 12.207 -13.418 -1.775 1.00 95.19 174 GLU A O 1
#

InterPro domains:
  IPR000169 Cysteine peptidase, cysteine active site [PS00139] (143-154)
  IPR000668 Peptidase C1A, papain C-terminal [PF00112] (127-174)
  IPR013128 Peptidase C1A [PTHR12411] (35-174)
  IPR013201 Cathepsin propeptide inhibitor domain (I29) [PF08246] (40-96)
  IPR013201 Cathepsin propeptide inhibitor domain (I29) [SM00848] (40-96)
  IPR038765 Papain-like cysteine peptidase superfamily [SSF54001] (35-174)

pLDDT: mean 84.17, std 19.37, range [42.25, 98.62]